Protein AF-A0A522M6K8-F1 (afdb_monomer_lite)

Struc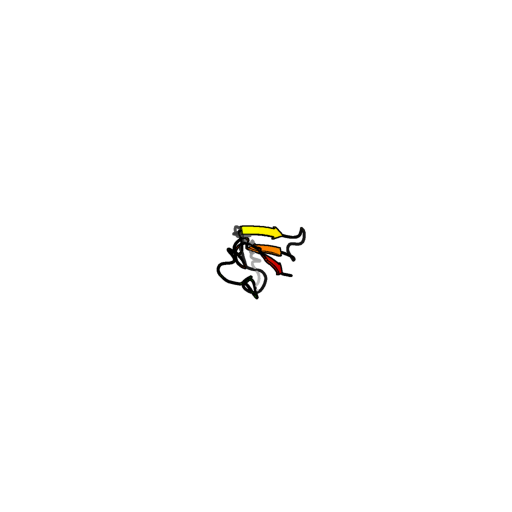ture (mmCIF, N/CA/C/O backbone):
data_AF-A0A522M6K8-F1
#
_entry.id   AF-A0A522M6K8-F1
#
loop_
_atom_site.group_PDB
_atom_site.id
_atom_site.type_symbol
_atom_site.label_atom_id
_atom_site.label_alt_id
_atom_site.label_comp_id
_atom_site.label_asym_id
_atom_site.label_entity_id
_atom_site.label_seq_id
_atom_site.pdbx_PDB_ins_code
_atom_site.Cartn_x
_atom_site.Cartn_y
_atom_site.Cartn_z
_atom_site.occupancy
_atom_site.B_iso_or_equiv
_atom_site.auth_seq_id
_atom_site.auth_comp_id
_atom_site.auth_asym_id
_atom_site.auth_atom_id
_atom_site.pdbx_PDB_model_num
ATOM 1 N N . MET A 1 1 ? -14.681 6.499 72.855 1.00 44.66 1 MET A N 1
ATOM 2 C CA . MET A 1 1 ? -14.609 5.482 71.784 1.00 44.66 1 MET A CA 1
ATOM 3 C C . MET A 1 1 ? -14.641 6.198 70.446 1.00 44.66 1 MET A C 1
ATOM 5 O O . MET A 1 1 ? -15.332 7.200 70.331 1.00 44.66 1 MET A O 1
ATOM 9 N N . ALA A 1 2 ? -13.798 5.760 69.519 1.00 47.97 2 ALA A N 1
ATOM 10 C CA . ALA A 1 2 ? -13.370 6.487 68.330 1.00 47.97 2 ALA A CA 1
ATOM 11 C C . ALA A 1 2 ? -14.263 6.271 67.093 1.00 47.97 2 ALA A C 1
ATOM 13 O O . ALA A 1 2 ? -14.913 5.236 66.975 1.00 47.97 2 ALA A O 1
ATOM 14 N N . GLY A 1 3 ? -14.143 7.190 66.124 1.00 42.91 3 GLY A N 1
ATOM 15 C CA . GLY A 1 3 ? -14.395 6.947 64.696 1.00 42.91 3 GLY A CA 1
A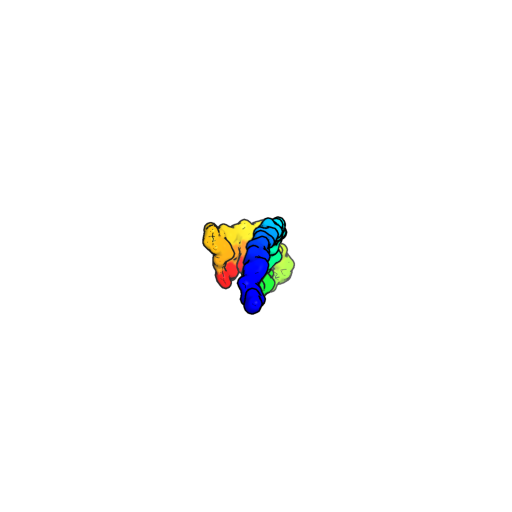TOM 16 C C . GLY A 1 3 ? -15.686 7.578 64.155 1.00 42.91 3 GLY A C 1
ATOM 17 O O . GLY A 1 3 ? -16.721 7.499 64.790 1.00 42.91 3 GLY A O 1
ATOM 18 N N . ARG A 1 4 ? -15.732 8.199 62.974 1.00 50.25 4 ARG A N 1
ATOM 19 C CA . ARG A 1 4 ? -14.752 8.376 61.892 1.00 50.25 4 ARG A CA 1
ATOM 20 C C . ARG A 1 4 ? -15.132 9.663 61.150 1.00 50.25 4 ARG A C 1
ATOM 22 O O . ARG A 1 4 ? -16.298 9.841 60.809 1.00 50.25 4 ARG A O 1
ATOM 29 N N . ALA A 1 5 ? -14.159 10.524 60.864 1.00 46.25 5 ALA A N 1
ATOM 30 C CA . ALA A 1 5 ? -14.307 11.549 59.840 1.00 46.25 5 ALA A CA 1
ATOM 31 C C . ALA A 1 5 ? -14.368 10.839 58.476 1.00 46.25 5 ALA A C 1
ATOM 33 O O . ALA A 1 5 ? -13.382 10.248 58.037 1.00 46.25 5 ALA A O 1
ATOM 34 N N . GLY A 1 6 ? -15.540 10.821 57.842 1.00 42.84 6 GLY A N 1
ATOM 35 C CA . GLY A 1 6 ? -15.698 10.328 56.477 1.00 42.84 6 GLY A CA 1
ATOM 36 C C . GLY A 1 6 ? -15.236 11.401 55.502 1.00 42.84 6 GLY A C 1
ATOM 37 O O . GLY A 1 6 ? -16.015 12.276 55.141 1.00 42.84 6 GLY A O 1
ATOM 38 N N . ALA A 1 7 ? -13.964 11.367 55.110 1.00 52.16 7 ALA A N 1
ATOM 39 C CA . ALA A 1 7 ? -13.471 12.191 54.018 1.00 52.16 7 ALA A CA 1
ATOM 40 C C . ALA A 1 7 ? -14.167 11.753 52.721 1.00 52.16 7 ALA A C 1
ATOM 42 O O . ALA A 1 7 ? -13.956 10.639 52.241 1.00 52.16 7 ALA A O 1
ATOM 43 N N . VAL A 1 8 ? -15.007 12.621 52.158 1.00 48.97 8 VAL A N 1
ATOM 44 C CA . VAL A 1 8 ? -15.470 12.466 50.778 1.00 48.97 8 VAL A CA 1
ATOM 45 C C . VAL A 1 8 ? -14.281 12.821 49.890 1.00 48.97 8 VAL A C 1
ATOM 47 O O . VAL A 1 8 ? -13.973 13.991 49.679 1.00 48.97 8 VAL A O 1
ATOM 50 N N . LEU A 1 9 ? -13.560 11.800 49.429 1.00 50.00 9 LEU A N 1
ATOM 51 C CA . LEU A 1 9 ? -12.543 11.940 48.391 1.00 50.00 9 LEU A CA 1
ATOM 52 C C . LEU A 1 9 ? -13.260 12.295 47.085 1.00 50.00 9 LEU A C 1
ATOM 54 O O . LEU A 1 9 ? -13.800 11.428 46.403 1.00 50.00 9 LEU A O 1
ATOM 58 N N . GLY A 1 10 ? -13.307 13.588 46.763 1.00 53.09 10 GLY A N 1
ATOM 59 C CA . GLY A 1 10 ? -13.728 14.052 45.448 1.00 53.09 10 GLY A CA 1
ATOM 60 C C . GLY A 1 10 ? -12.760 13.521 44.396 1.00 53.09 10 GLY A C 1
ATOM 61 O O . GLY A 1 10 ? -11.576 13.853 44.416 1.00 53.09 10 GLY A O 1
ATOM 62 N N . ALA A 1 11 ? -13.244 12.673 43.491 1.00 62.81 11 ALA A N 1
ATOM 63 C CA . ALA A 1 11 ? -12.472 12.257 42.333 1.00 62.81 11 ALA A CA 1
ATOM 64 C C . ALA A 1 11 ? -12.300 13.462 41.396 1.00 62.81 11 ALA A C 1
ATOM 66 O O . ALA A 1 11 ? -13.269 13.968 40.829 1.00 62.81 11 ALA A O 1
ATOM 67 N N . LEU A 1 12 ? -11.061 13.924 41.236 1.00 59.44 12 LEU A N 1
ATOM 68 C CA . LEU A 1 12 ? -10.694 14.853 40.176 1.00 59.44 12 LEU A CA 1
ATOM 69 C C . LEU A 1 12 ? -10.700 14.076 38.854 1.00 59.44 12 LEU A C 1
ATOM 71 O O . LEU A 1 12 ? -9.787 13.294 38.591 1.00 59.44 12 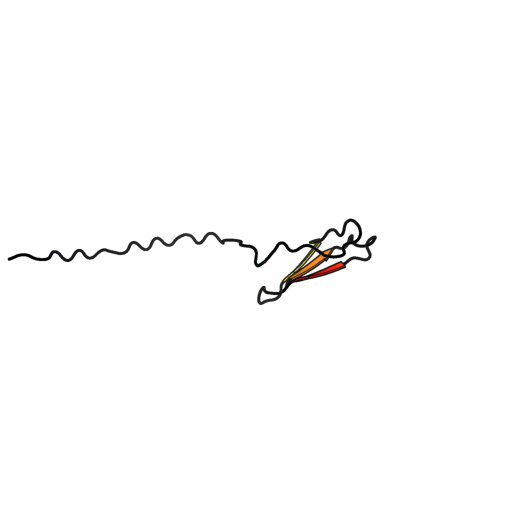LEU A O 1
ATOM 75 N N . ILE A 1 13 ? -11.722 14.273 38.020 1.00 65.81 13 ILE A N 1
ATOM 76 C CA . ILE A 1 13 ? -11.688 13.770 36.644 1.00 65.81 13 ILE A CA 1
ATOM 77 C C . ILE A 1 13 ? -10.798 14.716 35.840 1.00 65.81 13 ILE A C 1
ATOM 79 O O . ILE A 1 13 ? -11.245 15.750 35.349 1.00 65.81 13 ILE A O 1
ATOM 83 N N . VAL A 1 14 ? -9.520 14.366 35.708 1.00 62.28 14 VAL A N 1
ATOM 84 C CA . VAL A 1 14 ? -8.686 14.935 34.650 1.00 62.28 14 VAL A CA 1
ATOM 85 C C . VAL A 1 14 ? -9.125 14.252 33.358 1.00 62.28 14 VAL A C 1
ATOM 87 O O . VAL A 1 14 ? -8.809 13.085 33.123 1.00 62.28 14 VAL A O 1
ATOM 90 N N . ALA A 1 15 ? -9.895 14.953 32.526 1.00 63.03 15 ALA A N 1
ATOM 91 C CA . ALA A 1 15 ? -10.050 14.545 31.139 1.00 63.03 15 ALA A CA 1
ATOM 92 C C . ALA A 1 15 ? -8.659 14.639 30.503 1.00 63.03 15 ALA A C 1
ATOM 94 O O . ALA A 1 15 ? -8.140 15.732 30.280 1.00 63.03 15 ALA A O 1
ATOM 95 N N . HIS A 1 16 ? -8.021 13.493 30.275 1.00 62.25 16 HIS A N 1
ATOM 96 C CA . HIS A 1 16 ? -6.831 13.450 29.445 1.00 62.25 16 HIS A CA 1
ATOM 97 C C . HIS A 1 16 ? -7.276 13.957 28.079 1.00 62.25 16 HIS A C 1
ATOM 99 O O . HIS A 1 16 ? -8.209 13.396 27.500 1.00 62.25 16 HIS A O 1
ATOM 105 N N . ALA A 1 17 ? -6.663 15.032 27.580 1.00 64.25 17 ALA A N 1
ATOM 106 C CA . ALA A 1 17 ? -6.779 15.344 26.168 1.00 64.25 17 ALA A CA 1
ATOM 107 C C . ALA A 1 17 ? -6.334 14.075 25.439 1.00 64.25 17 ALA A C 1
ATOM 109 O O . ALA A 1 17 ? -5.164 13.699 25.515 1.00 64.25 17 ALA A O 1
ATOM 110 N N . ALA A 1 18 ? -7.283 13.350 24.846 1.00 63.88 18 ALA A N 1
ATOM 111 C CA . ALA A 1 18 ? -6.973 12.195 24.035 1.00 63.88 18 ALA A CA 1
ATOM 112 C C . ALA A 1 18 ? -6.230 12.745 22.821 1.00 63.88 18 ALA A C 1
ATOM 114 O O . ALA A 1 18 ? -6.841 13.180 21.847 1.00 63.88 18 ALA A O 1
ATOM 115 N N . ALA A 1 19 ? -4.902 12.811 22.909 1.00 67.31 19 ALA A N 1
ATOM 116 C CA . ALA A 1 19 ? -4.084 12.921 21.723 1.00 67.31 19 ALA A CA 1
ATOM 117 C C . ALA A 1 19 ? -4.552 11.784 20.814 1.00 67.31 19 ALA A C 1
ATOM 119 O O . ALA A 1 19 ? -4.603 10.637 21.261 1.00 67.31 19 ALA A O 1
ATOM 120 N N . ALA A 1 20 ? -4.979 12.095 19.589 1.00 68.50 20 ALA A N 1
ATOM 121 C CA . ALA A 1 20 ? -5.303 11.064 18.618 1.00 68.50 20 ALA A CA 1
ATOM 122 C C . ALA A 1 20 ? -4.057 10.183 18.471 1.00 68.50 20 ALA A C 1
ATOM 124 O O . ALA A 1 20 ? -3.041 10.603 17.917 1.00 68.50 20 ALA A O 1
ATOM 125 N N . GLN A 1 21 ? -4.096 8.998 19.076 1.00 76.50 21 GLN A N 1
ATOM 126 C CA . GLN A 1 21 ? -2.957 8.103 19.099 1.00 76.50 21 GLN A CA 1
ATOM 127 C C . GLN A 1 21 ? -2.991 7.334 17.782 1.00 76.50 21 GLN A C 1
ATOM 129 O O . GLN A 1 21 ? -3.709 6.347 17.641 1.00 76.50 21 GLN A O 1
ATOM 134 N N . PHE A 1 22 ? -2.260 7.832 16.786 1.00 85.06 22 PHE A N 1
ATOM 135 C CA . PHE A 1 22 ? -2.082 7.134 15.518 1.00 85.06 22 PHE A CA 1
ATOM 136 C C . PHE A 1 22 ? -1.165 5.932 15.749 1.00 85.06 22 PHE A C 1
ATOM 138 O O . PHE A 1 22 ? 0.059 6.051 15.744 1.00 85.06 22 PHE A O 1
ATOM 145 N N . VAL A 1 23 ? -1.772 4.775 16.003 1.00 88.25 23 VAL A N 1
ATOM 146 C CA . VAL A 1 23 ? -1.082 3.488 16.103 1.00 88.25 23 VAL A CA 1
ATOM 147 C C . VAL A 1 23 ? -1.386 2.695 14.842 1.00 88.25 23 VAL A C 1
ATOM 149 O O . VAL A 1 23 ? -2.533 2.620 14.409 1.00 88.25 23 VAL A O 1
ATOM 152 N N . GLN A 1 24 ? -0.358 2.105 14.242 1.00 91.50 24 GLN A N 1
ATOM 153 C CA . GLN A 1 24 ? -0.539 1.239 13.089 1.00 91.50 24 GLN A CA 1
ATOM 154 C C . GLN A 1 24 ? -1.313 -0.030 13.474 1.00 91.50 24 GLN A C 1
ATOM 156 O O . GLN A 1 24 ? -0.955 -0.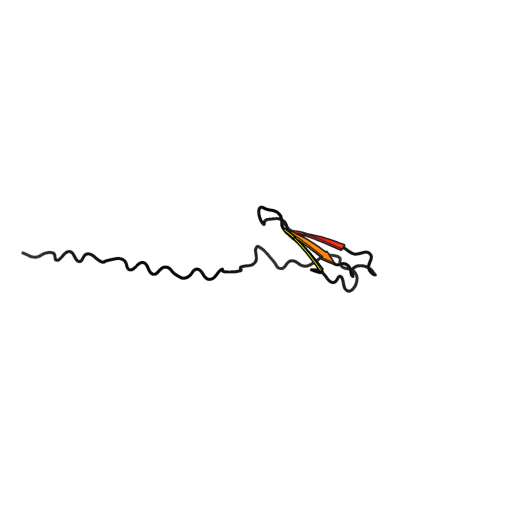714 14.433 1.00 91.50 24 GLN A O 1
ATOM 161 N N . GLN A 1 25 ? -2.330 -0.377 12.686 1.00 92.19 25 GLN A N 1
ATOM 162 C CA . GLN A 1 25 ? -2.960 -1.690 12.749 1.00 92.19 25 GLN A CA 1
ATOM 163 C C . GLN A 1 25 ? -2.066 -2.710 12.033 1.00 92.19 25 GLN A C 1
ATOM 165 O O . GLN A 1 25 ? -1.788 -2.581 10.843 1.00 92.19 25 GLN A O 1
ATOM 170 N N . GLY A 1 26 ? -1.599 -3.718 12.769 1.00 92.50 26 GLY A N 1
ATOM 171 C CA . GLY A 1 26 ? -0.766 -4.789 12.223 1.00 92.50 26 GLY A CA 1
ATOM 172 C C . GLY A 1 26 ? 0.668 -4.373 11.870 1.00 92.50 26 GLY A C 1
ATOM 173 O O . GLY A 1 26 ? 1.206 -3.379 12.357 1.00 92.50 26 GLY A O 1
ATOM 174 N N . SER A 1 27 ? 1.327 -5.197 11.054 1.00 94.94 27 SER A N 1
ATOM 175 C CA . SER A 1 27 ? 2.701 -4.966 10.595 1.00 94.94 27 SER A CA 1
ATOM 176 C C . SER A 1 27 ? 2.778 -3.909 9.493 1.00 94.94 27 SER A C 1
ATOM 178 O O . SER A 1 27 ? 1.780 -3.580 8.854 1.00 94.94 27 SER A O 1
ATOM 180 N N . LYS A 1 28 ? 3.994 -3.410 9.230 1.00 95.06 28 LYS A N 1
ATOM 181 C CA . LYS A 1 28 ? 4.272 -2.498 8.115 1.00 95.06 28 LYS A CA 1
ATOM 182 C C . LYS A 1 28 ? 3.699 -3.041 6.804 1.00 95.06 28 LYS A C 1
ATOM 184 O O . LYS A 1 28 ? 4.030 -4.151 6.400 1.00 95.06 28 LYS A O 1
ATOM 189 N N . LEU A 1 29 ? 2.906 -2.218 6.125 1.00 96.75 29 LEU A N 1
ATOM 190 C CA . LEU A 1 29 ? 2.394 -2.532 4.799 1.00 96.75 29 LEU A CA 1
ATOM 191 C C . LEU A 1 29 ? 3.545 -2.386 3.797 1.00 96.75 29 LEU A C 1
ATOM 193 O O . LEU A 1 29 ? 4.054 -1.284 3.587 1.00 96.75 29 LEU A O 1
ATOM 197 N N . VAL A 1 30 ? 4.002 -3.507 3.242 1.00 96.62 30 VAL A N 1
ATOM 198 C CA . VAL A 1 30 ? 5.063 -3.569 2.226 1.00 96.62 30 VAL A CA 1
ATOM 199 C C . VAL A 1 30 ? 4.535 -4.361 1.040 1.00 96.62 30 VAL A C 1
ATOM 201 O O . VAL A 1 30 ? 3.953 -5.432 1.221 1.00 96.62 30 VAL A O 1
ATOM 204 N N . GLY A 1 31 ? 4.663 -3.809 -0.164 1.00 96.94 31 GLY A N 1
ATOM 205 C CA . GLY A 1 31 ? 4.232 -4.464 -1.393 1.00 96.94 31 GLY A CA 1
ATOM 206 C C . GLY A 1 31 ? 5.139 -5.644 -1.727 1.00 96.94 31 GLY A C 1
ATOM 207 O O . GLY A 1 31 ? 6.322 -5.463 -2.006 1.00 96.94 31 GLY A O 1
ATOM 208 N N . SER A 1 32 ? 4.607 -6.863 -1.673 1.00 97.00 32 SER A N 1
ATOM 209 C CA . SER A 1 32 ? 5.345 -8.069 -2.055 1.00 97.00 32 SER A CA 1
ATOM 210 C C . SER A 1 32 ? 5.398 -8.224 -3.572 1.00 97.00 32 SER A C 1
ATOM 212 O O . SER A 1 32 ? 4.400 -7.979 -4.247 1.00 97.00 32 SER A O 1
ATOM 214 N N . GLY A 1 33 ? 6.526 -8.703 -4.096 1.00 97.56 33 GLY A N 1
ATOM 215 C CA . GLY A 1 33 ? 6.663 -9.016 -5.522 1.00 97.56 33 GLY A CA 1
ATOM 216 C C . GLY A 1 33 ? 6.830 -7.804 -6.440 1.00 97.56 33 GLY A C 1
ATOM 217 O O . GLY A 1 33 ? 6.742 -7.978 -7.648 1.00 97.56 33 GLY A O 1
ATOM 218 N N . ALA A 1 34 ? 7.085 -6.613 -5.888 1.00 97.69 34 ALA A N 1
ATOM 219 C CA . ALA A 1 34 ? 7.415 -5.434 -6.683 1.00 97.69 34 ALA A CA 1
ATOM 220 C C . ALA A 1 34 ? 8.653 -5.679 -7.565 1.00 97.69 34 ALA A C 1
ATOM 222 O O . ALA A 1 34 ? 9.650 -6.256 -7.111 1.00 97.69 34 ALA A O 1
ATOM 223 N N . VAL A 1 35 ? 8.604 -5.194 -8.803 1.00 98.06 35 VAL A N 1
ATOM 224 C CA . VAL A 1 35 ? 9.694 -5.251 -9.779 1.00 98.06 35 VAL A CA 1
ATOM 225 C C . VAL A 1 35 ? 10.191 -3.832 -10.040 1.00 98.06 35 VAL A C 1
ATOM 227 O O . VAL A 1 35 ? 9.505 -2.995 -10.625 1.00 98.06 35 VAL A O 1
ATOM 230 N N . GLY A 1 36 ? 11.427 -3.557 -9.618 1.00 96.75 36 GLY A N 1
ATOM 231 C CA . GLY A 1 36 ? 12.004 -2.216 -9.700 1.00 96.75 36 GLY A CA 1
ATOM 232 C C . GLY A 1 36 ? 11.419 -1.258 -8.656 1.00 96.75 36 GLY A C 1
ATOM 233 O O . GLY A 1 36 ? 11.141 -1.644 -7.520 1.00 96.75 36 GLY A O 1
ATOM 234 N N . LEU A 1 37 ? 11.291 0.024 -9.013 1.00 97.38 37 LEU A N 1
ATOM 235 C CA . LEU A 1 37 ? 10.760 1.057 -8.121 1.00 97.38 37 LEU A CA 1
ATOM 236 C C . LEU A 1 37 ? 9.243 1.184 -8.287 1.00 97.38 37 LEU A C 1
ATOM 238 O O . LEU A 1 37 ? 8.759 2.005 -9.057 1.00 97.38 37 LEU A O 1
ATOM 242 N N . ALA A 1 38 ? 8.494 0.425 -7.490 1.00 98.06 38 ALA A N 1
ATOM 243 C CA . ALA A 1 38 ? 7.032 0.436 -7.507 1.00 98.06 38 ALA A CA 1
ATOM 244 C C . ALA A 1 38 ? 6.389 1.818 -7.299 1.00 98.06 38 ALA A C 1
ATOM 246 O O . ALA A 1 38 ? 5.277 2.062 -7.758 1.00 98.06 38 ALA A O 1
ATOM 247 N N . HIS A 1 39 ? 7.041 2.706 -6.543 1.00 98.12 39 HIS A N 1
ATOM 248 C CA . HIS A 1 39 ? 6.417 3.928 -6.019 1.00 98.12 39 HIS A CA 1
ATOM 249 C C . HIS A 1 39 ? 5.116 3.614 -5.252 1.00 98.12 39 HIS A C 1
ATOM 251 O O . HIS A 1 39 ? 4.088 4.273 -5.426 1.00 98.12 39 HIS A O 1
ATOM 257 N N . GLN A 1 40 ? 5.165 2.563 -4.419 1.00 98.31 40 GLN A N 1
ATOM 258 C CA . GLN A 1 40 ? 4.058 2.155 -3.557 1.00 98.31 40 GLN A CA 1
ATOM 259 C C . GLN A 1 40 ? 3.579 3.333 -2.696 1.00 98.31 40 GLN A C 1
ATOM 261 O O . GLN A 1 40 ? 4.386 4.056 -2.113 1.00 98.31 40 GLN A O 1
ATOM 266 N N . GLY A 1 41 ? 2.261 3.491 -2.583 1.00 98.19 41 GLY A N 1
ATOM 267 C CA . GLY A 1 41 ? 1.638 4.595 -1.853 1.00 98.19 41 GLY A CA 1
ATOM 268 C C . GLY A 1 41 ? 1.218 5.758 -2.745 1.00 98.19 41 GLY A C 1
ATOM 269 O O . GLY A 1 41 ? 0.734 6.756 -2.223 1.00 98.19 41 GLY A O 1
ATOM 270 N N . TYR A 1 42 ? 1.359 5.635 -4.071 1.00 98.19 42 TYR A N 1
ATOM 271 C CA . TYR A 1 42 ? 0.955 6.679 -5.017 1.00 98.19 42 TYR A CA 1
ATOM 272 C C . TYR A 1 42 ? -0.536 7.024 -4.920 1.00 98.19 42 TYR A C 1
ATOM 274 O O . TYR A 1 42 ? -0.929 8.187 -4.977 1.00 98.19 42 TYR A O 1
ATOM 282 N N . SER A 1 43 ? -1.385 6.013 -4.757 1.00 98.25 43 SER A N 1
ATOM 283 C CA . SER A 1 43 ? -2.800 6.189 -4.432 1.00 98.25 43 SER A CA 1
ATOM 284 C C . SER A 1 43 ? -3.237 5.123 -3.439 1.00 98.25 43 SER A C 1
ATOM 286 O O . SER A 1 43 ? -2.771 3.978 -3.503 1.00 98.25 43 SER A O 1
ATOM 288 N N . VAL A 1 44 ? -4.125 5.518 -2.526 1.00 98.12 44 VAL A N 1
ATOM 289 C CA . VAL A 1 44 ? -4.616 4.685 -1.428 1.00 98.12 44 VAL A CA 1
ATOM 290 C C . VAL A 1 44 ? -6.135 4.763 -1.326 1.00 98.12 44 VAL A C 1
ATOM 292 O O . VAL A 1 44 ? -6.723 5.825 -1.526 1.00 98.12 44 VAL A O 1
ATOM 295 N N . ALA A 1 45 ? -6.759 3.642 -0.982 1.00 98.50 45 ALA A N 1
ATOM 296 C CA . ALA A 1 45 ? -8.161 3.574 -0.592 1.00 98.50 45 ALA A CA 1
ATOM 297 C C . ALA A 1 45 ? -8.291 2.699 0.657 1.00 98.50 45 ALA A C 1
ATOM 299 O O . ALA A 1 45 ? -7.578 1.704 0.790 1.00 98.50 45 ALA A O 1
ATOM 300 N N . VAL A 1 46 ? -9.197 3.072 1.559 1.00 97.88 46 VAL A N 1
ATOM 301 C CA . VAL A 1 46 ? -9.481 2.336 2.796 1.00 97.88 46 VAL A CA 1
ATOM 302 C C . VAL A 1 46 ? -10.978 2.047 2.845 1.00 97.88 46 VAL A C 1
ATOM 304 O O . VAL A 1 46 ? -11.786 2.904 2.478 1.00 97.88 46 VAL A O 1
ATOM 307 N N . SER A 1 47 ? -11.350 0.834 3.247 1.00 98.00 47 SER A N 1
ATOM 308 C CA . SER A 1 47 ? -12.743 0.441 3.452 1.00 98.00 47 SER A CA 1
ATOM 309 C C . SER A 1 47 ? -13.392 1.243 4.582 1.00 98.00 47 SER A C 1
ATOM 311 O O . SER A 1 47 ? -12.723 1.768 5.471 1.00 98.00 47 SER A O 1
ATOM 313 N N . ALA A 1 48 ? -14.724 1.318 4.574 1.00 98.31 48 ALA A N 1
ATOM 314 C CA . ALA A 1 48 ? -15.474 2.068 5.582 1.00 98.31 48 ALA A CA 1
ATOM 315 C C . ALA A 1 48 ? -15.254 1.555 7.018 1.00 98.31 48 ALA A C 1
ATOM 317 O O . ALA A 1 48 ? -15.349 2.329 7.966 1.00 98.31 48 ALA A O 1
ATOM 318 N N . ASP A 1 49 ? -14.955 0.265 7.181 1.00 96.56 49 ASP A N 1
ATOM 319 C CA . ASP A 1 49 ? -14.670 -0.363 8.473 1.00 96.56 49 ASP A CA 1
ATOM 320 C C . ASP A 1 49 ? -13.188 -0.288 8.884 1.00 96.56 49 ASP A C 1
ATOM 322 O O . ASP A 1 49 ? -12.833 -0.751 9.964 1.00 96.56 49 ASP A O 1
ATOM 326 N N . GLY A 1 50 ? -12.322 0.288 8.043 1.00 95.12 50 GLY A N 1
ATOM 327 C CA . GLY A 1 50 ? -10.897 0.471 8.321 1.00 95.12 50 GLY A CA 1
ATOM 328 C C . GLY A 1 50 ? -10.042 -0.795 8.228 1.00 95.12 50 GLY A C 1
ATOM 329 O O . GLY A 1 50 ? -8.824 -0.696 8.339 1.00 95.12 50 GLY A O 1
ATOM 330 N N . ASN A 1 51 ? -10.643 -1.962 7.986 1.00 96.44 51 ASN A N 1
ATOM 331 C CA . ASN A 1 51 ? -9.943 -3.248 7.994 1.00 96.44 51 ASN A CA 1
ATOM 332 C C . ASN A 1 51 ? -9.464 -3.684 6.613 1.00 96.44 51 ASN A C 1
ATOM 334 O O . ASN A 1 51 ? -8.990 -4.797 6.458 1.00 96.44 51 ASN A O 1
ATOM 338 N N . THR A 1 52 ? -9.622 -2.875 5.569 1.00 97.12 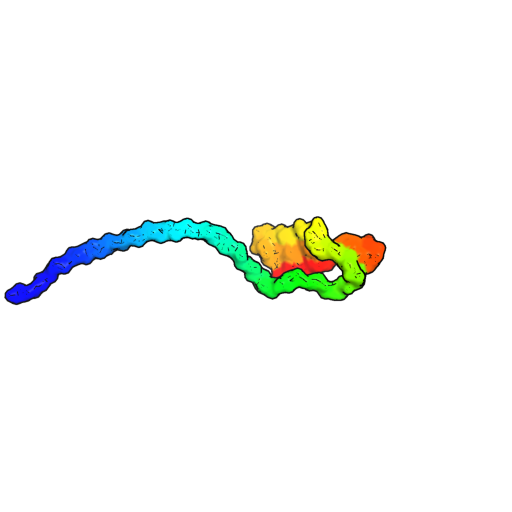52 THR A N 1
ATOM 339 C CA . THR A 1 52 ? -9.051 -3.180 4.259 1.00 97.12 52 THR A CA 1
ATOM 340 C C . THR A 1 52 ? -8.441 -1.937 3.651 1.00 97.12 52 THR A C 1
ATOM 342 O O . THR A 1 52 ? -9.088 -0.895 3.555 1.00 97.12 52 THR A O 1
ATOM 345 N N . ALA A 1 53 ? -7.197 -2.055 3.201 1.00 98.06 53 ALA A N 1
ATOM 346 C CA . ALA A 1 53 ? -6.505 -0.999 2.481 1.00 98.06 53 ALA A CA 1
ATOM 347 C C . ALA A 1 53 ? -6.016 -1.515 1.128 1.00 98.06 53 ALA A C 1
ATOM 349 O O . ALA A 1 53 ? -5.419 -2.588 1.042 1.00 98.06 53 ALA A O 1
ATOM 350 N N . VAL A 1 54 ? -6.230 -0.722 0.080 1.00 98.50 54 VAL A N 1
ATOM 351 C CA . VAL A 1 54 ? -5.598 -0.911 -1.229 1.00 98.50 54 VAL A CA 1
ATOM 352 C C . VAL A 1 54 ? -4.542 0.166 -1.394 1.00 98.50 54 VAL A C 1
ATOM 354 O O . VAL A 1 54 ? -4.840 1.358 -1.292 1.00 98.50 54 VAL A O 1
ATOM 357 N N . VAL A 1 55 ? -3.310 -0.254 -1.660 1.00 98.44 55 VAL A N 1
ATOM 358 C CA 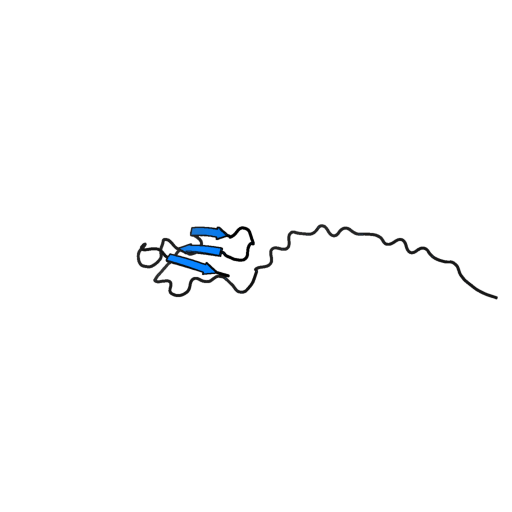. VAL A 1 55 ? -2.175 0.634 -1.908 1.00 98.44 55 VAL A CA 1
ATOM 359 C C . VAL A 1 55 ? -1.630 0.329 -3.291 1.00 98.44 55 VAL A C 1
ATOM 361 O O . VAL A 1 55 ? -1.304 -0.817 -3.590 1.00 98.44 55 VAL A O 1
ATOM 364 N N . THR A 1 56 ? -1.514 1.347 -4.134 1.00 98.56 56 THR A N 1
ATOM 365 C CA . THR A 1 56 ? -1.024 1.190 -5.510 1.00 98.56 56 THR A CA 1
ATOM 366 C C . THR A 1 56 ? 0.420 1.658 -5.655 1.00 98.56 56 THR A C 1
ATOM 368 O O . THR A 1 56 ? 0.905 2.473 -4.864 1.00 98.56 56 THR A O 1
ATOM 371 N N . GLY A 1 57 ? 1.111 1.138 -6.665 1.00 98.44 57 GLY A N 1
ATOM 372 C CA . GLY A 1 57 ? 2.443 1.563 -7.074 1.00 98.44 57 GLY A CA 1
ATOM 373 C C . GLY A 1 57 ? 2.514 1.646 -8.591 1.00 98.44 57 GLY A C 1
ATOM 374 O O . GLY A 1 57 ? 2.655 0.629 -9.259 1.00 98.44 57 GLY A O 1
ATOM 375 N N . TYR A 1 58 ? 2.383 2.853 -9.139 1.00 98.38 58 TYR A N 1
ATOM 376 C CA . TYR A 1 58 ? 2.322 3.067 -10.590 1.00 98.38 58 TYR A CA 1
ATOM 377 C C . TYR A 1 58 ? 3.656 2.811 -11.309 1.00 98.38 58 TYR A C 1
ATOM 379 O O . TYR A 1 58 ? 3.660 2.638 -12.521 1.00 98.38 58 TYR A O 1
ATOM 387 N N . GLY A 1 59 ? 4.781 2.848 -10.589 1.00 98.38 59 GLY A N 1
ATOM 388 C CA . GLY A 1 59 ? 6.117 2.660 -11.158 1.00 98.38 59 GLY A CA 1
ATOM 389 C C . GLY A 1 59 ? 6.521 1.195 -11.315 1.00 98.38 59 GLY A C 1
ATOM 390 O O . GLY A 1 59 ? 7.570 0.917 -11.893 1.00 98.38 59 GLY A O 1
ATOM 391 N N . ASP A 1 60 ? 5.710 0.268 -10.799 1.00 98.62 60 ASP A N 1
ATOM 392 C CA . ASP A 1 60 ? 6.043 -1.155 -10.781 1.00 98.62 60 ASP A CA 1
ATOM 393 C C . ASP A 1 60 ? 6.139 -1.732 -12.196 1.00 98.62 60 ASP A C 1
ATOM 395 O O . ASP A 1 60 ? 5.349 -1.364 -13.071 1.00 98.62 60 ASP A O 1
ATOM 399 N N . ASP A 1 61 ? 7.130 -2.601 -12.404 1.00 98.19 61 ASP A N 1
ATOM 400 C CA . ASP A 1 61 ? 7.374 -3.334 -13.652 1.00 98.19 61 ASP A CA 1
ATOM 401 C C . ASP A 1 61 ? 7.330 -2.442 -14.909 1.00 98.19 61 ASP A C 1
ATOM 403 O O . ASP A 1 61 ? 6.479 -2.573 -15.788 1.00 98.19 61 ASP A O 1
ATOM 407 N N . ALA A 1 62 ? 8.234 -1.456 -14.957 1.00 97.88 62 ALA A N 1
ATOM 408 C CA . ALA A 1 62 ? 8.346 -0.499 -16.062 1.00 97.88 62 ALA A CA 1
ATOM 409 C C . ALA A 1 62 ? 7.033 0.258 -16.375 1.00 97.88 62 ALA A C 1
ATOM 411 O O . ALA A 1 62 ? 6.696 0.480 -17.538 1.00 97.88 62 ALA A O 1
ATOM 412 N N . PHE A 1 63 ? 6.339 0.714 -15.325 1.00 98.06 63 PHE A N 1
ATOM 413 C CA . PHE A 1 63 ? 5.054 1.429 -15.375 1.00 98.06 63 PHE A CA 1
ATOM 414 C C . PHE A 1 63 ? 3.833 0.588 -15.780 1.00 98.06 63 PHE A C 1
ATOM 416 O O . PHE A 1 63 ? 2.788 1.155 -16.107 1.00 98.06 63 PHE A O 1
ATOM 423 N N . ALA A 1 64 ? 3.915 -0.745 -15.719 1.00 98.44 64 ALA A N 1
ATOM 424 C CA . ALA A 1 64 ? 2.719 -1.590 -15.769 1.00 98.44 64 ALA A CA 1
ATOM 425 C C . ALA A 1 64 ? 1.806 -1.336 -14.553 1.00 98.44 64 ALA A C 1
ATOM 427 O O . ALA A 1 64 ? 0.578 -1.347 -14.672 1.00 98.44 64 ALA A O 1
ATOM 428 N N . GLY A 1 65 ? 2.421 -1.030 -13.407 1.00 98.25 65 GLY A N 1
ATOM 429 C CA . GLY A 1 65 ? 1.752 -0.708 -12.157 1.00 98.25 65 GLY A CA 1
ATOM 430 C C . GLY A 1 65 ? 1.331 -1.941 -11.356 1.00 98.25 65 GLY A C 1
ATOM 431 O O . GLY A 1 65 ? 1.170 -3.040 -11.879 1.00 98.25 65 GLY A O 1
ATOM 432 N N . ALA A 1 66 ? 1.121 -1.741 -10.058 1.00 98.50 66 ALA A N 1
ATOM 433 C CA . ALA A 1 66 ? 0.678 -2.784 -9.142 1.00 98.50 66 ALA A CA 1
ATOM 434 C C . ALA A 1 66 ? -0.287 -2.250 -8.080 1.00 98.50 66 ALA A C 1
ATOM 436 O O . ALA A 1 66 ? -0.339 -1.050 -7.787 1.00 98.50 66 ALA A O 1
ATOM 437 N N . ALA A 1 67 ? -1.040 -3.170 -7.478 1.00 98.38 67 ALA A N 1
ATOM 438 C CA . ALA A 1 67 ? -1.891 -2.918 -6.326 1.00 98.38 67 ALA A CA 1
ATOM 439 C C . ALA A 1 67 ? -1.702 -4.030 -5.289 1.00 98.38 67 ALA A C 1
ATOM 441 O O . ALA A 1 67 ? -1.758 -5.214 -5.618 1.00 98.38 67 ALA A O 1
ATOM 442 N N . TRP A 1 68 ? -1.518 -3.638 -4.031 1.00 98.62 68 TRP A N 1
ATOM 443 C CA . TRP A 1 68 ? -1.453 -4.544 -2.888 1.00 98.62 68 TRP A CA 1
ATOM 444 C C . TRP A 1 68 ? -2.651 -4.300 -1.980 1.00 98.62 68 TRP A C 1
ATOM 446 O O . TRP A 1 68 ? -2.971 -3.151 -1.663 1.00 98.62 68 TRP A O 1
ATOM 456 N N . VAL A 1 69 ? -3.306 -5.387 -1.577 1.00 98.25 69 VAL A N 1
ATOM 457 C CA . VAL A 1 69 ? -4.473 -5.374 -0.691 1.00 98.25 69 VAL A CA 1
ATOM 458 C C . VAL A 1 69 ? -4.062 -5.922 0.671 1.00 98.25 69 VAL A C 1
ATOM 460 O O . VAL A 1 69 ? -3.413 -6.964 0.747 1.00 98.25 69 VAL A O 1
ATOM 463 N N . TYR A 1 70 ? -4.445 -5.218 1.729 1.00 97.94 70 TYR A N 1
ATOM 464 C CA . TYR A 1 70 ? -4.173 -5.573 3.120 1.00 97.94 70 TYR A CA 1
ATOM 465 C C . TYR A 1 70 ? -5.481 -5.706 3.888 1.00 97.94 70 TYR A C 1
ATOM 467 O O . TYR A 1 70 ? -6.396 -4.922 3.632 1.00 97.94 70 TYR A O 1
ATOM 475 N N . THR A 1 71 ? -5.542 -6.661 4.819 1.00 95.25 71 THR A N 1
ATOM 476 C CA . THR A 1 71 ? -6.710 -6.969 5.659 1.00 95.25 71 THR A CA 1
ATOM 477 C C . THR A 1 71 ? -6.312 -7.292 7.089 1.00 95.25 71 THR A C 1
ATOM 479 O O . THR A 1 71 ? -5.242 -7.930 7.227 1.00 95.25 71 THR A O 1
#

Radius of gyration: 25.41 Å; chains: 1; bounding box: 28×24×88 Å

Secondary structure (DSSP, 8-state):
------------------------SSS----TT--S---EEEEEEE-TTSS-EEEEETTHHHHT-EEEEE-

Foldseek 3Di:
DDDDDPDPPPDDPPPDPPPPPPDDDDDDDDDPPFAPQQQWQPDKDADPVRQKIKIKRQPGPNRPIDIDMGD

Sequence (71 aa):
MAGRAGAVLGALIVAHAAAAQFVQQGSKLVGSGAVGLAHQGYSVAVSADGNTAVVTGYGDDAFAGAAWVYT

pLDDT: mean 85.07, std 19.09, range [42.84, 98.62]